Protein AF-A0A351GFT7-F1 (afdb_monomer_lite)

Structure (mmCIF, N/CA/C/O backbone):
data_AF-A0A351GFT7-F1
#
_entry.id   AF-A0A351GFT7-F1
#
loop_
_atom_site.group_PDB
_atom_site.id
_atom_site.type_symbol
_atom_site.label_atom_id
_atom_site.label_alt_id
_atom_site.label_comp_id
_atom_site.label_asym_id
_atom_site.label_entity_id
_atom_site.label_seq_id
_atom_site.pdbx_PDB_ins_code
_atom_site.Cartn_x
_atom_site.Cartn_y
_atom_site.Cartn_z
_atom_site.occupancy
_atom_site.B_iso_or_equiv
_atom_site.auth_seq_id
_atom_site.auth_comp_id
_atom_site.auth_asym_id
_atom_site.auth_atom_id
_atom_site.pdbx_PDB_model_num
ATOM 1 N N . MET A 1 1 ? 12.305 -33.221 12.125 1.00 47.06 1 MET A N 1
ATOM 2 C CA . MET A 1 1 ? 11.190 -32.332 11.723 1.00 47.06 1 MET A CA 1
ATOM 3 C C . MET A 1 1 ? 11.743 -30.928 11.515 1.00 47.06 1 MET A C 1
ATOM 5 O O . MET A 1 1 ? 12.356 -30.404 12.432 1.00 47.06 1 MET A O 1
ATOM 9 N N . LYS A 1 2 ? 11.615 -30.349 10.313 1.00 48.00 2 LYS A N 1
ATOM 10 C CA . LYS A 1 2 ? 12.000 -28.947 10.064 1.00 48.00 2 LYS A CA 1
ATOM 11 C C . LYS A 1 2 ? 10.903 -28.041 10.647 1.00 48.00 2 LYS A C 1
ATOM 13 O O . LYS A 1 2 ? 9.733 -28.370 10.445 1.00 48.00 2 LYS A O 1
ATOM 18 N N . PRO A 1 3 ? 11.220 -26.949 11.361 1.00 55.38 3 PRO A N 1
ATOM 19 C CA . PRO A 1 3 ? 10.191 -26.042 11.852 1.00 55.38 3 PRO A CA 1
ATOM 20 C C . PRO A 1 3 ? 9.402 -25.482 10.662 1.00 55.38 3 PRO A C 1
ATOM 22 O O . PRO A 1 3 ? 9.984 -25.014 9.681 1.00 55.38 3 PRO A O 1
ATOM 25 N N . LEU A 1 4 ? 8.070 -25.566 10.730 1.00 57.44 4 LEU A N 1
ATOM 26 C CA . LEU A 1 4 ? 7.171 -24.883 9.802 1.00 57.44 4 LEU A CA 1
ATOM 27 C C . LEU A 1 4 ? 7.439 -23.386 9.943 1.00 57.44 4 LEU A C 1
ATOM 29 O O . LEU A 1 4 ? 7.021 -22.761 10.915 1.00 57.44 4 LEU A O 1
ATOM 33 N N . ASN A 1 5 ? 8.189 -22.837 8.992 1.00 53.38 5 ASN A N 1
ATOM 34 C CA . ASN A 1 5 ? 8.593 -21.442 8.960 1.00 53.38 5 ASN A CA 1
ATOM 35 C C . ASN A 1 5 ? 7.341 -20.572 8.740 1.00 53.38 5 ASN A C 1
ATOM 37 O O . ASN A 1 5 ? 6.960 -20.281 7.603 1.00 53.38 5 ASN A O 1
ATOM 41 N N . ARG A 1 6 ? 6.624 -20.234 9.820 1.00 58.28 6 ARG A N 1
ATOM 42 C CA . ARG A 1 6 ? 5.415 -19.403 9.776 1.00 58.28 6 ARG A CA 1
ATOM 43 C C . ARG A 1 6 ? 5.837 -17.986 9.390 1.00 58.28 6 ARG A C 1
ATOM 45 O O . ARG A 1 6 ? 6.222 -17.194 10.243 1.00 58.28 6 ARG A O 1
ATOM 52 N N . LYS A 1 7 ? 5.799 -17.675 8.089 1.00 60.44 7 LYS A N 1
ATOM 53 C CA . LYS A 1 7 ? 5.988 -16.302 7.597 1.00 60.44 7 LYS A CA 1
ATOM 54 C C . LYS A 1 7 ? 4.999 -15.381 8.334 1.00 60.44 7 LYS A C 1
ATOM 56 O O . LYS A 1 7 ? 3.838 -15.774 8.478 1.00 60.44 7 LYS A O 1
ATOM 61 N N . PRO A 1 8 ? 5.411 -14.176 8.766 1.00 65.00 8 PRO A N 1
ATOM 62 C CA . PRO A 1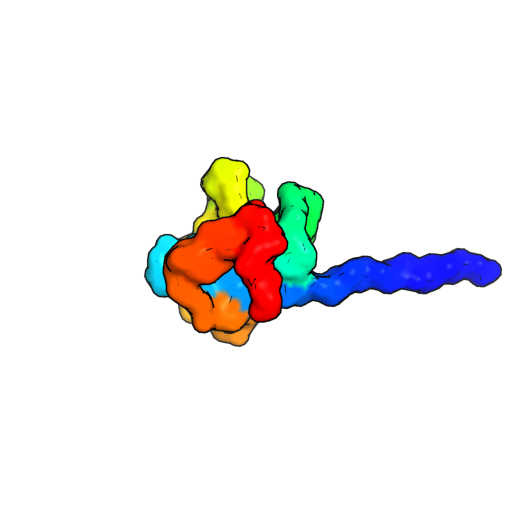 8 ? 4.509 -13.251 9.441 1.00 65.00 8 PRO A CA 1
ATOM 63 C C . PRO A 1 8 ? 3.295 -12.949 8.551 1.00 65.00 8 PRO A C 1
ATOM 65 O O . PRO A 1 8 ? 3.424 -12.795 7.326 1.00 65.00 8 PRO A O 1
ATOM 68 N N . ARG A 1 9 ? 2.101 -12.908 9.159 1.00 87.00 9 ARG A N 1
ATOM 69 C CA . ARG A 1 9 ? 0.899 -12.411 8.479 1.00 87.00 9 ARG A CA 1
ATOM 70 C C . ARG A 1 9 ? 1.112 -10.918 8.255 1.00 87.00 9 ARG A C 1
ATOM 72 O O . ARG A 1 9 ? 1.369 -10.193 9.207 1.00 87.00 9 ARG A O 1
ATOM 79 N N . LEU A 1 10 ? 1.066 -10.506 6.992 1.00 94.81 10 LEU A N 1
ATOM 80 C CA . LEU A 1 10 ? 1.163 -9.104 6.609 1.00 94.81 10 LEU A CA 1
ATOM 81 C C . LEU A 1 10 ? -0.252 -8.561 6.454 1.00 94.81 10 LEU A C 1
ATOM 83 O O . LEU A 1 10 ? -1.070 -9.214 5.802 1.00 94.81 10 LEU A O 1
ATOM 87 N N . THR A 1 11 ? -0.505 -7.382 7.007 1.00 97.00 11 THR A N 1
ATOM 88 C CA . THR A 1 11 ? -1.739 -6.627 6.762 1.00 97.00 11 THR A CA 1
ATOM 89 C C . THR A 1 11 ? -1.433 -5.521 5.764 1.00 97.00 11 THR A C 1
ATOM 91 O O . THR A 1 11 ? -0.411 -4.847 5.896 1.00 97.00 11 THR A O 1
ATOM 94 N N . TYR A 1 12 ? -2.274 -5.364 4.743 1.00 97.94 12 TYR A N 1
ATOM 95 C CA . TYR A 1 12 ? -2.060 -4.409 3.655 1.00 97.94 12 TYR A CA 1
ATOM 96 C C . TYR A 1 12 ? -2.931 -3.181 3.845 1.00 97.94 12 TYR A C 1
ATOM 98 O O . TYR A 1 12 ? -4.123 -3.302 4.127 1.00 97.94 12 TYR A O 1
ATOM 106 N N . TYR A 1 13 ? -2.337 -2.011 3.652 1.00 98.56 13 TYR A N 1
ATOM 107 C CA . TYR A 1 13 ? -3.004 -0.727 3.785 1.00 98.56 13 TYR A CA 1
ATOM 108 C C . TYR A 1 13 ? -2.755 0.105 2.541 1.00 98.56 13 TYR A C 1
ATOM 110 O O . TYR A 1 13 ? -1.648 0.109 1.998 1.00 98.56 13 TYR A O 1
ATOM 118 N N . CYS A 1 14 ? -3.777 0.827 2.103 1.00 98.56 14 CYS A N 1
ATOM 119 C CA . CYS A 1 14 ? -3.649 1.745 0.983 1.00 98.56 14 CYS A CA 1
ATOM 120 C C . CYS A 1 14 ? -4.476 3.009 1.181 1.00 98.56 14 CYS A C 1
ATOM 122 O O . CYS A 1 14 ? -5.354 3.054 2.040 1.00 98.56 14 CYS A O 1
ATOM 124 N N . ASP A 1 15 ? -4.219 4.023 0.365 1.00 98.06 15 ASP A N 1
ATOM 125 C CA . ASP A 1 15 ? -5.066 5.208 0.287 1.00 98.06 15 ASP A CA 1
ATOM 126 C C . ASP A 1 15 ? -5.583 5.456 -1.141 1.00 98.06 15 ASP A C 1
ATOM 128 O O . ASP A 1 15 ? -5.231 4.768 -2.104 1.00 98.06 15 ASP A O 1
ATOM 132 N N . LYS A 1 16 ? -6.440 6.472 -1.292 1.00 96.12 16 LYS A N 1
ATOM 133 C CA . LYS A 1 16 ? -6.993 6.874 -2.598 1.00 96.12 16 LYS A CA 1
ATOM 134 C C . LYS A 1 16 ? -5.944 7.487 -3.538 1.00 96.12 16 LYS A C 1
ATOM 136 O O . LYS A 1 16 ? -6.204 7.600 -4.732 1.00 96.12 16 LYS A O 1
ATOM 141 N N . ASN A 1 17 ? -4.771 7.847 -3.018 1.00 97.00 17 ASN A N 1
ATOM 142 C CA . ASN A 1 17 ? -3.654 8.402 -3.780 1.00 97.00 17 ASN A CA 1
ATOM 143 C C . ASN A 1 17 ? -2.721 7.310 -4.329 1.00 97.00 17 ASN A C 1
ATOM 145 O O . ASN A 1 17 ? -1.712 7.637 -4.948 1.00 97.00 17 ASN A O 1
ATOM 149 N N . ARG A 1 18 ? -3.109 6.030 -4.193 1.00 97.88 18 ARG A N 1
ATOM 150 C CA . ARG A 1 18 ? -2.388 4.835 -4.661 1.00 97.88 18 ARG A CA 1
ATOM 151 C C . ARG A 1 18 ? -1.159 4.481 -3.830 1.00 97.88 18 ARG A C 1
ATOM 153 O O . ARG A 1 18 ? -0.423 3.596 -4.255 1.00 97.88 18 ARG A O 1
ATOM 160 N N . HIS A 1 19 ? -0.964 5.069 -2.653 1.00 98.56 19 HIS A N 1
ATOM 161 C CA . HIS A 1 19 ? 0.100 4.619 -1.762 1.00 98.56 19 HIS A CA 1
ATOM 162 C C . HIS A 1 19 ? -0.276 3.266 -1.158 1.00 98.56 19 HIS A C 1
ATOM 164 O O . HIS A 1 19 ? -1.398 3.085 -0.687 1.00 98.56 19 HIS A O 1
ATOM 170 N N . LEU A 1 20 ? 0.663 2.325 -1.155 1.00 98.69 20 LEU A N 1
ATOM 171 C CA . LEU A 1 20 ? 0.488 0.966 -0.659 1.00 98.69 20 LEU A CA 1
ATOM 172 C C . LEU A 1 20 ? 1.628 0.597 0.294 1.00 98.69 20 LEU A C 1
ATOM 174 O O . LEU A 1 20 ? 2.810 0.653 -0.060 1.00 98.69 20 LEU A O 1
ATOM 178 N N . VAL A 1 21 ? 1.259 0.174 1.501 1.00 98.56 21 VAL A N 1
ATOM 179 C CA . VAL A 1 21 ? 2.176 -0.234 2.573 1.00 98.56 21 VAL A CA 1
ATOM 180 C C . VAL A 1 21 ? 1.636 -1.457 3.314 1.00 98.56 21 VAL A C 1
ATOM 182 O O . VAL A 1 21 ? 0.489 -1.867 3.130 1.00 98.56 21 VAL A O 1
ATOM 185 N N . CYS A 1 22 ?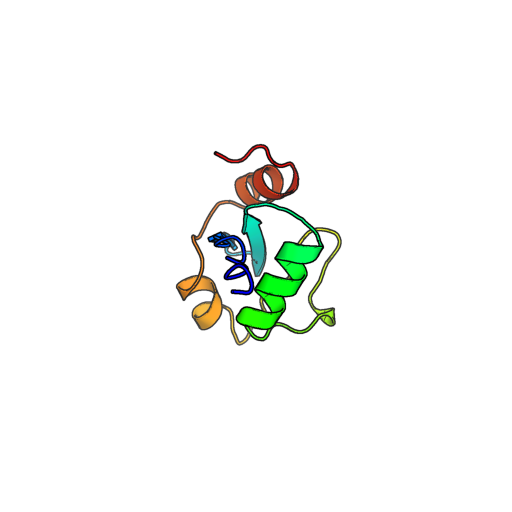 2.456 -2.046 4.183 1.00 98.12 22 CYS A N 1
ATOM 186 C CA . CYS A 1 22 ? 2.038 -3.146 5.044 1.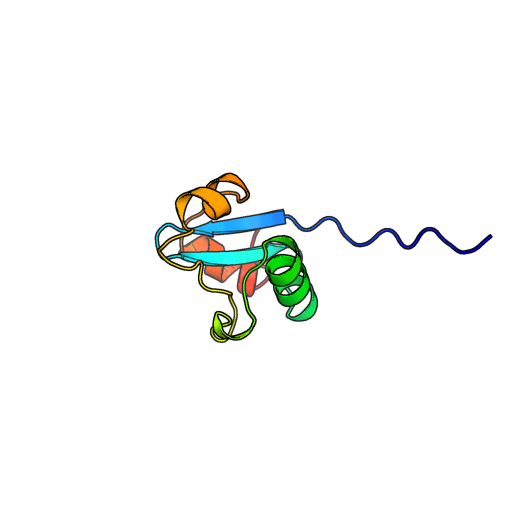00 98.12 22 CYS A CA 1
ATOM 187 C C . CYS A 1 22 ? 2.569 -3.013 6.468 1.00 98.12 22 CYS A C 1
ATOM 189 O O . CYS A 1 22 ? 3.594 -2.370 6.693 1.00 98.12 22 CYS A O 1
ATOM 191 N N . THR A 1 23 ? 1.925 -3.717 7.398 1.00 97.19 23 THR A N 1
ATOM 192 C CA . THR A 1 23 ? 2.467 -3.985 8.735 1.00 97.19 23 THR A CA 1
ATOM 193 C C . THR A 1 23 ? 2.855 -5.469 8.875 1.00 97.19 23 THR A C 1
ATOM 195 O O . THR A 1 23 ? 2.180 -6.335 8.305 1.00 97.19 23 THR A O 1
ATOM 198 N N . PRO A 1 24 ? 3.941 -5.796 9.605 1.00 96.69 24 PRO A N 1
ATOM 199 C CA . PRO A 1 24 ? 4.952 -4.877 10.139 1.00 96.69 24 PRO A CA 1
ATOM 200 C C . PRO A 1 24 ? 5.714 -4.158 9.019 1.00 96.69 24 PRO A C 1
ATOM 202 O O . PRO A 1 24 ? 6.075 -4.788 8.017 1.00 96.69 24 PRO A O 1
ATOM 205 N N . TYR A 1 25 ? 5.954 -2.857 9.178 1.00 97.44 25 TYR A N 1
ATOM 206 C CA . TYR A 1 25 ? 6.609 -2.065 8.145 1.00 97.44 25 TYR A CA 1
ATOM 207 C C . TYR A 1 25 ? 8.105 -2.390 8.089 1.00 97.44 25 TYR A C 1
ATOM 209 O O . TYR A 1 25 ? 8.851 -2.199 9.048 1.00 97.44 25 TYR A O 1
ATOM 217 N N . SER A 1 26 ? 8.556 -2.893 6.944 1.00 97.25 26 SER A N 1
ATOM 218 C CA . SER A 1 26 ? 9.971 -3.074 6.625 1.00 97.25 26 SER A CA 1
ATOM 219 C C . SER A 1 26 ? 10.139 -3.167 5.115 1.00 97.25 26 SER A C 1
ATOM 221 O O . SER A 1 26 ? 9.202 -3.539 4.403 1.00 97.25 26 SER A O 1
ATOM 223 N N . ARG A 1 27 ? 11.343 -2.889 4.601 1.00 97.19 27 ARG A N 1
ATOM 224 C CA . ARG A 1 27 ? 11.599 -3.028 3.161 1.00 97.19 27 ARG A CA 1
ATOM 225 C C . ARG A 1 27 ? 11.345 -4.454 2.664 1.00 97.19 27 ARG A C 1
ATOM 227 O O . ARG A 1 27 ? 10.745 -4.638 1.610 1.00 97.19 27 ARG A O 1
ATOM 234 N N . GLU A 1 28 ? 11.751 -5.453 3.442 1.00 97.38 28 GLU A N 1
ATOM 235 C CA . GLU A 1 28 ? 11.542 -6.864 3.113 1.00 97.38 28 GLU A CA 1
ATOM 236 C C . GLU A 1 28 ? 10.047 -7.223 3.050 1.00 97.38 28 GLU A C 1
ATOM 238 O O . GLU A 1 28 ? 9.614 -7.952 2.159 1.00 97.38 28 GLU A O 1
ATOM 243 N N . ASN A 1 29 ? 9.235 -6.698 3.972 1.00 97.44 29 ASN A N 1
ATOM 244 C CA . ASN A 1 29 ? 7.796 -6.953 3.980 1.00 97.44 29 ASN A CA 1
ATOM 245 C C . ASN A 1 29 ? 7.066 -6.204 2.860 1.00 97.44 29 ASN A C 1
ATOM 247 O O . ASN A 1 29 ? 6.138 -6.772 2.286 1.00 97.44 29 ASN A O 1
ATOM 251 N N . LEU A 1 30 ? 7.513 -4.997 2.495 1.00 97.94 30 LEU A N 1
ATOM 252 C CA . LEU A 1 30 ? 6.996 -4.278 1.328 1.00 97.94 30 LEU A CA 1
ATOM 253 C C . LEU A 1 30 ? 7.252 -5.056 0.036 1.00 97.94 30 LEU A C 1
ATOM 255 O O . LEU A 1 30 ? 6.333 -5.223 -0.760 1.00 97.94 30 LEU A O 1
ATOM 259 N N . ASP A 1 31 ? 8.467 -5.576 -0.152 1.00 97.62 31 ASP A N 1
ATOM 260 C CA . ASP A 1 31 ? 8.797 -6.388 -1.326 1.00 97.62 31 ASP A CA 1
ATOM 261 C C . ASP A 1 31 ? 7.953 -7.685 -1.341 1.00 97.62 31 ASP A C 1
ATOM 263 O O . ASP A 1 31 ? 7.333 -8.005 -2.352 1.00 97.62 31 ASP A O 1
ATOM 267 N N . LYS A 1 32 ? 7.789 -8.371 -0.196 1.00 97.12 32 LYS A N 1
ATOM 268 C CA . LYS A 1 32 ? 6.894 -9.546 -0.081 1.00 97.12 32 LYS A CA 1
ATOM 269 C C . LYS A 1 32 ? 5.428 -9.220 -0.373 1.00 97.12 32 LYS A C 1
ATOM 271 O O . LYS A 1 32 ? 4.713 -10.057 -0.923 1.00 97.12 32 LYS A O 1
ATOM 276 N N . MET A 1 33 ? 4.943 -8.061 0.070 1.00 97.56 33 MET A N 1
ATOM 277 C CA . MET A 1 33 ? 3.591 -7.586 -0.221 1.00 97.56 33 MET A CA 1
ATOM 278 C C . MET A 1 33 ? 3.431 -7.343 -1.723 1.00 97.56 33 MET A C 1
ATOM 280 O O . MET A 1 33 ? 2.466 -7.835 -2.307 1.00 97.56 33 MET A O 1
ATOM 284 N N . ALA A 1 34 ? 4.375 -6.634 -2.344 1.00 97.88 34 ALA A N 1
ATOM 285 C CA . ALA A 1 34 ? 4.362 -6.358 -3.774 1.00 97.88 34 ALA A CA 1
ATOM 286 C C . ALA A 1 34 ? 4.362 -7.659 -4.593 1.00 97.88 34 ALA A C 1
ATOM 288 O O . ALA A 1 34 ? 3.499 -7.823 -5.455 1.00 97.88 34 ALA A O 1
ATOM 289 N N . ASP A 1 35 ? 5.214 -8.628 -4.246 1.00 97.69 35 ASP A N 1
ATOM 290 C CA . ASP A 1 35 ? 5.259 -9.943 -4.897 1.00 97.69 35 ASP A CA 1
ATOM 291 C C . ASP A 1 35 ? 3.914 -10.684 -4.794 1.00 97.69 35 ASP A C 1
ATOM 293 O O . ASP A 1 35 ? 3.401 -11.198 -5.787 1.00 97.69 35 ASP A O 1
ATOM 297 N N . ARG A 1 36 ? 3.288 -10.698 -3.607 1.00 96.88 36 ARG A N 1
ATOM 298 C CA . ARG A 1 36 ? 1.983 -11.356 -3.385 1.00 96.88 36 ARG A CA 1
ATOM 299 C C . ARG A 1 36 ? 0.834 -10.689 -4.140 1.00 96.88 36 ARG A C 1
ATOM 301 O O . ARG A 1 36 ? -0.134 -11.359 -4.491 1.00 96.88 36 ARG A O 1
ATOM 308 N N . LEU A 1 37 ? 0.922 -9.382 -4.364 1.00 96.94 37 LEU A N 1
ATOM 309 C CA . LEU A 1 37 ? -0.070 -8.605 -5.106 1.00 96.94 37 LEU A CA 1
ATOM 310 C C . LEU A 1 37 ? 0.242 -8.529 -6.612 1.00 96.94 37 LEU A C 1
ATOM 312 O O . LEU A 1 37 ? -0.561 -7.998 -7.386 1.00 96.94 37 LEU A O 1
ATOM 316 N N . GLY A 1 38 ? 1.386 -9.067 -7.045 1.00 97.44 38 GLY A N 1
ATOM 317 C CA . GLY A 1 38 ? 1.861 -8.981 -8.423 1.00 97.44 38 GLY A CA 1
ATOM 318 C C . GLY A 1 38 ? 2.173 -7.545 -8.851 1.00 97.44 38 GLY A C 1
ATOM 319 O O . GLY A 1 38 ? 1.853 -7.161 -9.974 1.00 97.44 38 GLY A O 1
ATOM 320 N N . ILE A 1 39 ? 2.711 -6.719 -7.951 1.00 98.00 39 ILE A N 1
ATOM 321 C CA . ILE A 1 39 ? 3.151 -5.346 -8.227 1.00 98.00 39 ILE A CA 1
ATOM 322 C C . ILE A 1 39 ? 4.659 -5.370 -8.487 1.00 98.00 39 ILE A C 1
ATOM 324 O O . ILE A 1 39 ? 5.436 -5.862 -7.676 1.00 98.00 39 ILE A O 1
ATOM 328 N N . GLY A 1 40 ? 5.083 -4.846 -9.637 1.00 97.00 40 GLY A N 1
ATOM 329 C CA . GLY A 1 40 ? 6.497 -4.833 -10.014 1.00 97.00 40 GLY A CA 1
ATOM 330 C C . GLY A 1 40 ? 7.345 -3.889 -9.153 1.00 97.00 40 GLY A C 1
ATOM 331 O O . GLY A 1 40 ? 6.887 -2.820 -8.755 1.00 97.00 40 GLY A O 1
ATOM 332 N N . ARG A 1 41 ? 8.626 -4.234 -8.951 1.00 96.75 41 ARG A N 1
ATOM 333 C CA . ARG A 1 41 ? 9.601 -3.448 -8.158 1.00 96.75 41 ARG A CA 1
ATOM 334 C C . ARG A 1 41 ? 9.763 -1.989 -8.610 1.00 96.75 41 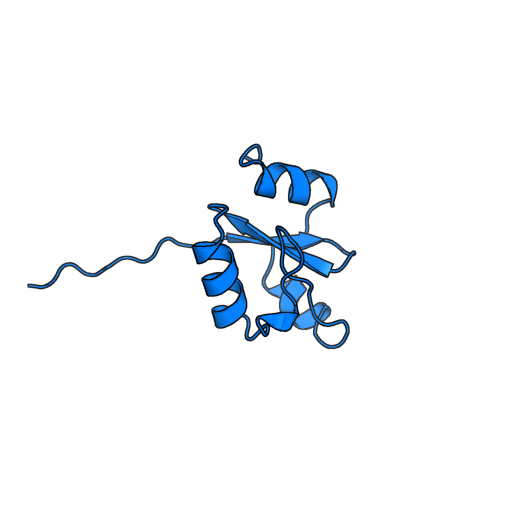ARG A C 1
ATOM 336 O O . ARG A 1 41 ? 10.123 -1.148 -7.796 1.00 96.75 41 ARG A O 1
ATOM 343 N N . HIS A 1 42 ? 9.495 -1.680 -9.882 1.00 97.69 42 HIS A N 1
ATOM 344 C CA . HIS A 1 42 ? 9.572 -0.318 -10.430 1.00 97.69 42 HIS A CA 1
ATOM 345 C C . HIS A 1 42 ? 8.497 0.631 -9.877 1.00 97.69 42 HIS A C 1
ATOM 347 O O . HIS A 1 42 ? 8.637 1.840 -10.018 1.00 97.69 42 HIS A O 1
ATOM 353 N N . TRP A 1 43 ? 7.453 0.101 -9.231 1.00 98.31 43 TRP A N 1
ATOM 354 C CA . TRP A 1 43 ? 6.451 0.897 -8.521 1.00 98.31 43 TRP A CA 1
ATOM 355 C C . TRP A 1 43 ? 6.866 1.258 -7.091 1.00 98.31 43 TRP A C 1
ATOM 357 O O . TRP A 1 43 ? 6.108 1.917 -6.389 1.00 98.31 43 TRP A O 1
ATOM 367 N N . PHE A 1 44 ? 8.039 0.824 -6.624 1.00 98.38 44 PHE A N 1
ATOM 368 C CA . PHE A 1 44 ? 8.540 1.240 -5.320 1.00 98.38 44 PHE A CA 1
ATOM 369 C C . PHE A 1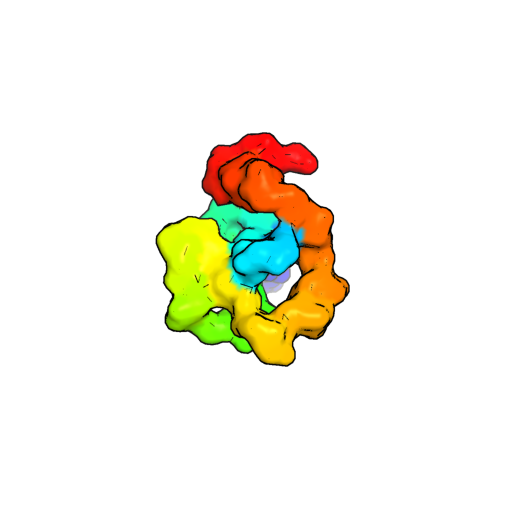 44 ? 8.990 2.705 -5.356 1.00 98.38 44 PHE A C 1
ATOM 371 O O . PHE A 1 44 ? 9.920 3.057 -6.085 1.00 98.38 44 PHE A O 1
ATOM 378 N N . HIS A 1 45 ? 8.397 3.540 -4.505 1.00 97.38 45 HIS A N 1
ATOM 379 C CA . HIS A 1 45 ? 8.752 4.941 -4.340 1.00 97.38 45 HIS A CA 1
ATOM 380 C C . HIS A 1 45 ? 9.172 5.241 -2.896 1.00 97.38 45 HIS A C 1
ATOM 382 O O . HIS A 1 45 ? 8.334 5.421 -2.014 1.00 97.38 45 HIS A O 1
ATOM 388 N N . LYS A 1 46 ? 10.493 5.341 -2.666 1.00 96.00 46 LYS A N 1
ATOM 389 C CA . LYS A 1 46 ? 11.183 5.686 -1.398 1.00 96.00 46 LYS A CA 1
ATOM 390 C C . LYS A 1 46 ? 10.850 4.796 -0.188 1.00 96.00 46 LYS A C 1
ATOM 392 O O . LYS A 1 46 ? 11.749 4.161 0.361 1.00 96.00 46 LYS A O 1
ATOM 397 N N . HIS A 1 47 ? 9.591 4.781 0.241 1.00 97.75 47 HIS A N 1
ATOM 398 C CA . HIS A 1 47 ? 9.083 4.178 1.475 1.00 97.75 47 HIS A CA 1
ATOM 399 C C . HIS A 1 47 ? 7.758 3.418 1.283 1.00 97.75 47 HIS A C 1
ATOM 401 O O . HIS A 1 47 ? 7.245 2.835 2.227 1.00 97.75 47 HIS A O 1
ATOM 407 N N . HIS A 1 48 ? 7.178 3.413 0.085 1.00 98.19 48 HIS A N 1
ATOM 408 C CA . HIS A 1 48 ? 5.943 2.687 -0.217 1.00 98.19 48 HIS A CA 1
ATOM 409 C C . HIS A 1 48 ? 5.981 2.150 -1.646 1.00 98.19 48 HIS A C 1
ATOM 411 O O . HIS A 1 48 ? 6.880 2.477 -2.421 1.00 98.19 48 HIS A O 1
ATOM 417 N N . TYR A 1 49 ? 5.009 1.314 -1.991 1.00 98.69 49 TYR A N 1
ATOM 418 C CA . TYR A 1 49 ? 4.710 0.991 -3.381 1.00 98.69 49 TYR A CA 1
ATOM 419 C C . TYR A 1 49 ? 3.552 1.850 -3.874 1.00 98.69 49 TYR A C 1
ATOM 421 O O . TYR A 1 49 ? 2.646 2.161 -3.106 1.00 98.69 49 TYR A O 1
ATOM 429 N N . ASP A 1 50 ? 3.559 2.180 -5.158 1.00 98.44 50 ASP A N 1
ATOM 430 C CA . ASP A 1 50 ? 2.407 2.756 -5.835 1.00 98.44 50 ASP A CA 1
ATOM 431 C C . ASP A 1 50 ? 1.548 1.658 -6.466 1.00 98.44 50 ASP A C 1
ATOM 433 O O . ASP A 1 50 ? 2.038 0.741 -7.130 1.00 98.44 50 ASP A O 1
ATOM 437 N N . ILE A 1 51 ? 0.232 1.770 -6.316 1.00 98.25 51 ILE A N 1
ATOM 438 C CA . ILE A 1 51 ? -0.711 0.911 -7.028 1.00 98.25 51 ILE A CA 1
ATOM 439 C C . ILE A 1 51 ? -0.780 1.377 -8.494 1.00 98.25 51 ILE A C 1
ATOM 441 O O . ILE A 1 51 ? -1.038 2.561 -8.753 1.00 98.25 51 ILE A O 1
ATOM 445 N N . PRO A 1 52 ? -0.611 0.486 -9.490 1.00 97.62 52 PRO A N 1
ATOM 446 C CA . PRO A 1 52 ? -0.820 0.844 -10.890 1.00 97.62 52 PRO A CA 1
ATOM 447 C C . PRO A 1 52 ? -2.249 1.354 -11.110 1.00 97.62 52 PRO A C 1
ATOM 449 O O . PRO A 1 52 ? -3.206 0.699 -10.700 1.00 97.62 52 PRO A O 1
ATOM 452 N N . ALA A 1 53 ? -2.421 2.485 -11.804 1.00 96.75 53 ALA A N 1
ATOM 453 C CA . ALA A 1 53 ? -3.735 3.125 -11.970 1.00 96.75 53 ALA A CA 1
ATOM 454 C C . ALA A 1 53 ? -4.806 2.179 -12.553 1.00 96.75 53 ALA A C 1
ATOM 456 O O . ALA A 1 53 ? -5.952 2.188 -12.117 1.00 96.75 53 ALA A O 1
ATOM 457 N N . ARG A 1 54 ? -4.412 1.290 -13.475 1.00 97.44 54 ARG A N 1
ATOM 458 C CA . ARG A 1 54 ? -5.301 0.286 -14.090 1.00 97.44 54 ARG A CA 1
ATOM 459 C C . ARG A 1 54 ? -5.720 -0.855 -13.151 1.00 97.44 54 ARG A C 1
ATOM 461 O O . ARG A 1 54 ? -6.611 -1.614 -13.502 1.00 97.44 54 ARG A O 1
ATOM 468 N N . ARG A 1 55 ? -5.077 -1.004 -11.987 1.00 97.75 55 ARG A N 1
ATOM 469 C CA . ARG A 1 55 ? -5.325 -2.075 -11.000 1.00 97.75 55 ARG A CA 1
ATOM 470 C C . ARG A 1 55 ? -5.792 -1.548 -9.640 1.00 97.75 55 ARG A C 1
ATOM 472 O O . ARG A 1 55 ? -5.876 -2.320 -8.689 1.00 97.75 55 ARG A O 1
ATOM 479 N N . ILE A 1 56 ? -6.122 -0.257 -9.542 1.00 96.50 56 ILE A N 1
ATOM 480 C CA . ILE A 1 56 ? -6.514 0.381 -8.280 1.00 96.50 56 ILE A CA 1
ATOM 481 C C . ILE A 1 56 ? -7.668 -0.351 -7.582 1.00 96.50 56 ILE A C 1
ATOM 483 O O . ILE A 1 56 ? -7.518 -0.730 -6.427 1.00 96.50 56 ILE A O 1
ATOM 487 N N . GLY A 1 57 ? -8.763 -0.651 -8.287 1.00 96.69 57 GLY A N 1
ATOM 488 C CA . GLY A 1 57 ? -9.916 -1.342 -7.697 1.00 96.69 57 GLY A CA 1
ATOM 489 C C . GLY A 1 57 ? -9.594 -2.758 -7.204 1.00 96.69 57 GLY A C 1
ATOM 490 O O . GLY A 1 57 ? -9.969 -3.129 -6.097 1.00 96.69 57 GLY A O 1
ATOM 491 N N . GLU A 1 58 ? -8.838 -3.533 -7.990 1.00 97.50 58 GLU A N 1
ATOM 492 C CA . GLU A 1 58 ? -8.420 -4.896 -7.627 1.00 97.50 58 GLU A CA 1
ATOM 493 C C . GLU A 1 58 ? -7.569 -4.911 -6.349 1.00 97.50 58 GLU A C 1
ATOM 495 O O . GLU A 1 58 ? -7.788 -5.737 -5.463 1.00 97.50 58 GLU A O 1
ATOM 500 N N . ILE A 1 59 ? -6.588 -4.009 -6.258 1.00 97.81 59 ILE A N 1
ATOM 501 C CA . ILE A 1 59 ? -5.651 -3.968 -5.134 1.00 97.81 59 ILE A CA 1
ATOM 502 C C . ILE A 1 59 ? -6.289 -3.337 -3.897 1.00 97.81 59 ILE A C 1
ATOM 504 O O . ILE A 1 59 ? -6.110 -3.872 -2.805 1.00 97.81 59 ILE A O 1
ATOM 508 N N . MET A 1 60 ? -7.069 -2.262 -4.045 1.00 97.38 60 MET A N 1
ATOM 509 C CA . MET A 1 60 ? -7.767 -1.636 -2.915 1.00 97.38 60 MET A CA 1
ATOM 510 C C . MET A 1 60 ? -8.729 -2.614 -2.233 1.00 97.38 60 MET A C 1
ATOM 512 O O . MET A 1 60 ? -8.788 -2.632 -1.011 1.00 97.38 60 MET A O 1
ATOM 516 N N . ASN A 1 61 ? -9.392 -3.502 -2.983 1.00 97.81 61 ASN A N 1
ATOM 517 C CA . ASN A 1 61 ? -10.252 -4.548 -2.412 1.00 97.81 61 ASN A CA 1
ATOM 518 C C . ASN A 1 61 ? -9.496 -5.585 -1.556 1.00 97.81 61 ASN A C 1
ATOM 520 O O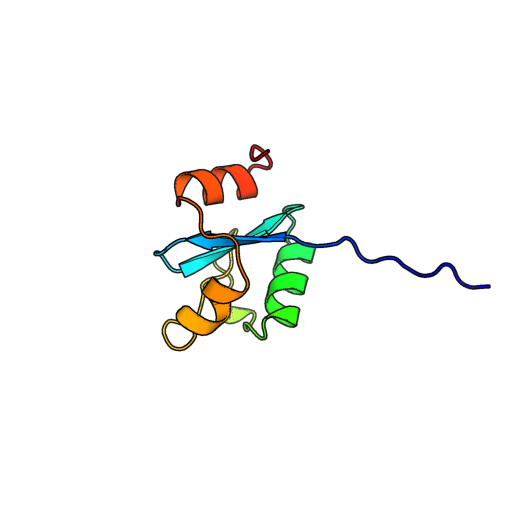 . ASN A 1 61 ? -10.118 -6.327 -0.799 1.00 97.81 61 ASN A O 1
ATOM 524 N N . LYS A 1 62 ? -8.165 -5.665 -1.676 1.00 97.31 62 LYS A N 1
ATOM 525 C CA . LYS A 1 62 ? -7.297 -6.559 -0.889 1.00 97.31 62 LYS A CA 1
ATOM 526 C C . LYS A 1 62 ? -6.647 -5.852 0.306 1.00 97.31 62 LYS A C 1
ATOM 528 O O . LYS A 1 62 ? -5.888 -6.487 1.038 1.00 97.31 62 LYS A O 1
ATOM 533 N N . CYS A 1 63 ? -6.894 -4.554 0.474 1.00 97.62 63 CYS A N 1
ATOM 534 C CA . CYS A 1 63 ? -6.235 -3.708 1.459 1.00 97.62 63 CYS A CA 1
ATOM 535 C C . CYS A 1 63 ? -7.261 -3.017 2.359 1.00 97.62 63 CYS A C 1
ATOM 537 O O . CYS A 1 63 ? -8.385 -2.732 1.955 1.00 97.62 63 CYS A O 1
ATOM 539 N N . THR A 1 64 ? -6.840 -2.657 3.565 1.00 98.12 64 THR A N 1
ATOM 540 C CA . THR A 1 64 ? -7.573 -1.697 4.387 1.00 98.12 64 THR A CA 1
ATOM 541 C C . THR A 1 64 ? -7.322 -0.293 3.840 1.00 98.12 64 THR A C 1
ATOM 543 O O . THR A 1 64 ? -6.173 0.135 3.713 1.00 98.12 64 THR A O 1
ATOM 546 N N . ILE A 1 65 ? -8.386 0.434 3.496 1.00 98.19 65 ILE A N 1
ATOM 547 C CA . ILE A 1 65 ? -8.273 1.815 3.016 1.00 98.19 65 ILE A CA 1
ATOM 548 C C . ILE A 1 65 ? -8.131 2.744 4.223 1.00 98.19 65 ILE A C 1
ATOM 550 O O . ILE A 1 65 ? -9.001 2.771 5.091 1.00 98.19 65 ILE A O 1
ATOM 554 N N . VAL A 1 66 ? -7.051 3.516 4.260 1.00 98.44 66 VAL A N 1
ATOM 555 C CA . VAL A 1 66 ? -6.724 4.461 5.334 1.00 98.44 66 VAL A CA 1
ATOM 556 C C . VAL A 1 66 ? -6.427 5.851 4.768 1.00 98.44 66 VAL A C 1
ATOM 558 O O . VAL A 1 66 ? -6.388 6.059 3.552 1.00 98.44 66 VAL A O 1
ATOM 561 N N . SER A 1 67 ? -6.242 6.836 5.648 1.00 98.25 67 SER A N 1
ATOM 562 C CA . SER A 1 67 ? -5.825 8.176 5.232 1.00 98.25 67 SER A CA 1
ATOM 563 C C . SER A 1 67 ? -4.341 8.201 4.836 1.00 98.25 67 SER A C 1
ATOM 565 O O . SER A 1 67 ? -3.541 7.413 5.338 1.00 98.25 67 SER A O 1
ATOM 567 N N . SER A 1 68 ? -3.917 9.165 4.012 1.00 97.94 68 SER A N 1
ATOM 568 C CA . SER A 1 68 ? -2.485 9.354 3.721 1.00 97.94 68 SER A CA 1
ATOM 569 C C . SER A 1 68 ? -1.665 9.669 4.983 1.00 97.94 68 SER A C 1
ATOM 571 O O . SER A 1 68 ? -0.488 9.326 5.060 1.00 97.94 68 SER A O 1
ATOM 573 N N . LYS A 1 69 ? -2.284 10.278 6.009 1.00 98.19 69 LYS A N 1
ATOM 574 C CA . LYS A 1 69 ? -1.647 10.498 7.318 1.00 98.19 69 LYS A CA 1
ATOM 575 C C . LYS A 1 69 ? -1.345 9.170 8.015 1.00 98.19 69 LYS A C 1
ATOM 577 O O . LYS A 1 69 ? -0.272 9.018 8.591 1.00 98.19 69 LYS A O 1
ATOM 582 N N . ASP A 1 70 ? -2.250 8.202 7.921 1.00 98.50 70 ASP A N 1
ATOM 583 C CA . ASP A 1 70 ? -2.046 6.865 8.478 1.00 98.50 70 ASP A CA 1
ATOM 584 C C . ASP A 1 70 ? -0.997 6.065 7.703 1.00 98.50 70 ASP A C 1
ATOM 586 O O . ASP A 1 70 ? -0.200 5.373 8.326 1.00 98.50 70 ASP A O 1
ATOM 590 N N . ILE A 1 71 ? -0.896 6.232 6.377 1.00 98.38 71 ILE A N 1
ATOM 591 C CA . ILE A 1 71 ? 0.221 5.670 5.594 1.00 98.38 71 ILE A CA 1
ATOM 592 C C . ILE A 1 71 ? 1.568 6.136 6.165 1.00 98.38 71 ILE A C 1
ATOM 594 O O . ILE A 1 71 ? 2.468 5.324 6.380 1.00 98.38 71 ILE A O 1
ATOM 598 N N . VAL A 1 72 ? 1.702 7.433 6.466 1.00 98.19 72 VAL A N 1
ATOM 599 C CA . VAL A 1 72 ? 2.920 7.986 7.080 1.00 98.19 72 VAL A CA 1
ATOM 600 C C . VAL A 1 72 ? 3.160 7.397 8.472 1.00 98.19 72 VAL A C 1
ATOM 602 O O . VAL A 1 72 ? 4.294 7.035 8.780 1.00 98.19 72 VAL A O 1
ATOM 605 N N . ARG A 1 73 ? 2.115 7.248 9.298 1.00 98.50 73 ARG A N 1
ATOM 606 C CA . ARG A 1 73 ? 2.230 6.601 10.617 1.00 98.50 73 ARG A CA 1
ATOM 607 C C . ARG A 1 73 ? 2.691 5.149 10.500 1.00 98.50 73 ARG A C 1
ATOM 609 O O . ARG A 1 73 ? 3.575 4.747 11.245 1.00 98.50 73 ARG A O 1
ATOM 616 N N . ILE A 1 74 ? 2.172 4.380 9.540 1.00 98.19 74 ILE A N 1
ATOM 617 C CA . ILE A 1 74 ? 2.604 2.995 9.286 1.00 98.19 74 ILE A CA 1
ATOM 618 C C . ILE A 1 74 ? 4.089 2.958 8.909 1.00 98.19 74 ILE A C 1
ATOM 620 O O . ILE A 1 74 ? 4.843 2.178 9.484 1.00 98.19 74 ILE A O 1
ATOM 624 N N . ILE A 1 75 ? 4.528 3.835 7.997 1.00 97.94 75 ILE A N 1
ATOM 625 C CA . ILE A 1 75 ? 5.940 3.955 7.586 1.00 97.94 75 ILE A CA 1
ATOM 626 C C . ILE A 1 75 ? 6.852 4.268 8.783 1.00 97.94 75 ILE A C 1
ATOM 628 O O . ILE A 1 75 ? 7.993 3.809 8.836 1.00 97.94 75 ILE A O 1
ATOM 632 N N . ARG A 1 76 ? 6.353 5.039 9.754 1.00 97.62 76 ARG A N 1
ATOM 633 C CA . ARG A 1 76 ? 7.070 5.396 10.986 1.00 97.62 76 ARG A CA 1
ATOM 634 C C . ARG A 1 76 ? 6.938 4.363 12.112 1.00 97.62 76 ARG A C 1
ATOM 636 O O . ARG A 1 76 ? 7.566 4.545 13.145 1.00 97.62 76 ARG A O 1
ATOM 643 N N . ASN A 1 77 ? 6.185 3.276 11.914 1.00 96.00 77 ASN A N 1
ATOM 644 C CA . ASN A 1 77 ? 5.803 2.318 12.963 1.00 96.00 77 ASN A CA 1
ATOM 645 C C . ASN A 1 77 ? 5.041 2.961 14.148 1.00 96.00 77 ASN A C 1
ATOM 647 O O . ASN A 1 77 ? 5.167 2.528 15.286 1.00 96.00 77 ASN A O 1
ATOM 651 N N . GLU A 1 78 ? 4.224 3.979 13.869 1.00 96.88 78 GLU A N 1
ATOM 652 C CA . GLU A 1 78 ? 3.393 4.739 14.825 1.00 96.88 78 GLU A CA 1
ATOM 653 C C . GLU A 1 78 ? 1.882 4.449 14.647 1.00 96.88 78 GLU A C 1
ATOM 655 O O . GLU A 1 78 ? 1.019 5.258 15.016 1.00 96.88 78 GLU A O 1
ATOM 660 N N . TYR A 1 79 ? 1.546 3.345 13.977 1.00 92.69 79 TYR A N 1
ATOM 661 C CA . TYR A 1 79 ? 0.176 2.958 13.636 1.00 92.69 79 TYR A CA 1
ATOM 662 C C . TYR A 1 79 ? -0.235 1.718 14.436 1.00 92.69 79 TYR A C 1
ATOM 664 O O . TYR A 1 79 ? 0.459 0.702 14.367 1.00 92.69 79 TYR A O 1
ATOM 672 N N . GLU A 1 80 ? -1.328 1.844 15.192 1.00 75.81 80 GLU A N 1
ATOM 673 C CA . GLU A 1 80 ? -1.888 0.825 16.097 1.00 75.81 80 GLU A CA 1
ATOM 674 C C . GLU A 1 80 ? -2.981 0.000 15.408 1.00 75.81 80 GLU A C 1
ATOM 676 O O . GLU A 1 80 ? -3.873 0.616 14.776 1.00 75.81 80 GLU A O 1
#

Radius of gyration: 12.81 Å; chains: 1; bounding box: 22×43×30 Å

Sequence (80 aa):
MKPLNRKPRLTYYCDKNRHLVCTPYSRENLDKMADRLGIGRHWFHKHHYDIPARRIGEIMNKCTIVSSKDIVRIIRNEYE

Foldseek 3Di:
DDPPPPDDDWAWEDEPQQWIAIPVQDPVVQVVVCVVVVHDPVQDDPRTGGDDPVCCVVVPVRHHYDDVVQVVCSSVVNHD

Secondary structure (DSSP, 8-state):
------PPPPEEEE-TT-EEEEES--HHHHHHHHHHHT--GGGEETTEEEPPGGGHHHHHTTSEE--HHHHHHHHTT---

pLDDT: mean 92.95, std 12.88, range [47.06, 98.69]